Protein AF-A0A1C3XHT4-F1 (afdb_monomer_lite)

Sequence (47 aa):
MKLIDLWPIFLLALLIVAIIGAAMTGDARWLVLAVLPCWVIAKWFRV

pLDDT: mean 74.79, std 8.59, range [52.19, 85.75]

Radius of gyration: 12.05 Å; chains: 1; bounding box: 32×10×33 Å

Secondary structure (DSSP, 8-sta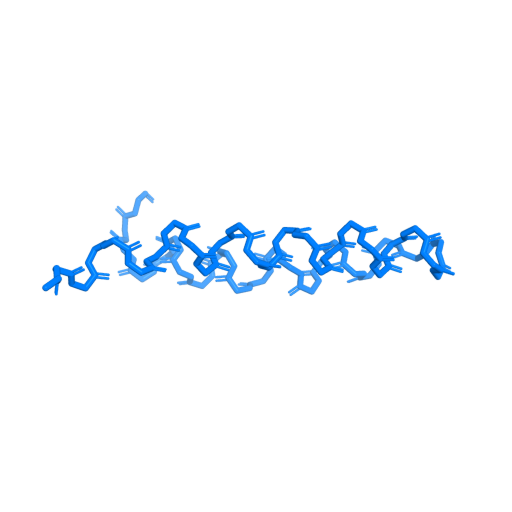te):
--HHHHHHHHHHHHHHHHHHHHHHH--THHHHHH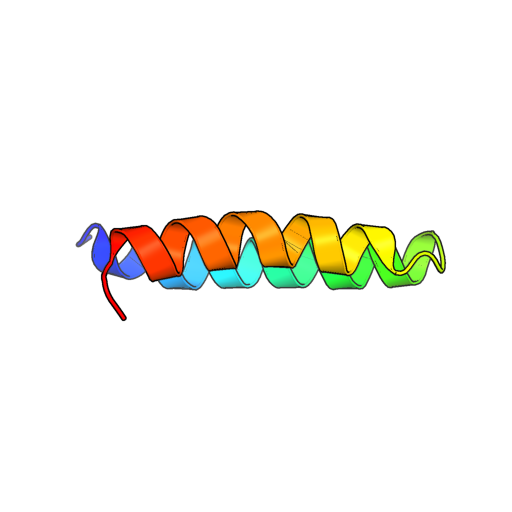HHHHHHHHHHHT-

Foldseek 3Di:
DPPVVVVVVVLVVLVVQLVVVCVVPVDNVSVVVSVVVVVVVCVVVVD

Organism: NCBI:txid108015

Structure (mmCIF, N/CA/C/O backbone):
data_AF-A0A1C3XHT4-F1
#
_entry.id   AF-A0A1C3XHT4-F1
#
loop_
_atom_site.group_PDB
_atom_site.id
_atom_site.type_symbol
_atom_site.label_atom_id
_atom_site.label_alt_id
_atom_site.label_comp_id
_atom_site.label_asym_id
_atom_site.label_entity_id
_atom_site.label_seq_id
_atom_site.pdbx_PDB_ins_code
_atom_site.Cartn_x
_atom_site.Cartn_y
_atom_site.Cartn_z
_atom_site.occupancy
_atom_site.B_iso_or_equiv
_atom_site.auth_seq_id
_atom_site.auth_comp_id
_atom_site.auth_asym_id
_atom_site.auth_atom_id
_atom_site.pdbx_PDB_model_num
ATOM 1 N N . MET A 1 1 ? -7.095 -1.144 23.063 1.00 52.19 1 MET A N 1
ATOM 2 C CA . MET A 1 1 ? -6.836 -0.511 21.750 1.00 52.19 1 MET A CA 1
ATOM 3 C C . MET A 1 1 ? -8.002 -0.823 20.834 1.00 52.19 1 MET A C 1
ATOM 5 O O . MET A 1 1 ? -8.382 -1.986 20.755 1.00 52.19 1 MET A O 1
ATOM 9 N N . LYS A 1 2 ? -8.643 0.189 20.239 1.00 55.66 2 LYS A N 1
ATOM 10 C CA . LYS A 1 2 ? -9.767 -0.038 19.320 1.00 55.66 2 LYS A CA 1
ATOM 11 C C . LYS A 1 2 ? -9.197 -0.606 18.021 1.00 55.66 2 LYS A C 1
ATOM 13 O O . LYS A 1 2 ? -8.159 -0.145 17.565 1.00 55.66 2 LYS A O 1
ATOM 18 N N . LEU A 1 3 ? -9.880 -1.577 17.412 1.00 58.31 3 LEU A N 1
ATOM 19 C CA . LEU A 1 3 ? -9.471 -2.166 16.126 1.00 58.31 3 LEU A CA 1
ATOM 20 C C . LEU A 1 3 ? -9.215 -1.097 15.043 1.00 58.31 3 LEU A C 1
ATOM 22 O O . LEU A 1 3 ? -8.419 -1.310 14.141 1.00 58.31 3 LEU A O 1
ATOM 26 N N . ILE A 1 4 ? -9.876 0.059 15.170 1.00 65.19 4 ILE A N 1
ATOM 27 C CA . ILE A 1 4 ? -9.787 1.233 14.295 1.00 65.19 4 ILE A CA 1
ATOM 28 C C . ILE A 1 4 ? -8.356 1.796 14.217 1.00 65.19 4 ILE A C 1
ATOM 30 O O . ILE A 1 4 ? -7.950 2.229 13.145 1.00 65.19 4 ILE A O 1
ATOM 34 N N . ASP A 1 5 ? -7.564 1.716 15.291 1.00 64.81 5 ASP A N 1
ATOM 35 C CA . ASP A 1 5 ? -6.181 2.220 15.311 1.00 64.81 5 ASP A CA 1
ATOM 36 C C . ASP A 1 5 ? -5.203 1.334 14.521 1.00 64.81 5 ASP A C 1
ATOM 38 O O . ASP A 1 5 ? -4.171 1.808 14.051 1.00 64.81 5 ASP A O 1
ATOM 42 N N . LEU A 1 6 ? -5.521 0.048 14.334 1.00 70.62 6 LEU A N 1
ATOM 43 C CA . LEU A 1 6 ? -4.665 -0.872 13.577 1.00 70.62 6 LEU A CA 1
ATOM 44 C C . LEU A 1 6 ? -4.743 -0.649 12.062 1.00 70.62 6 LEU A C 1
ATOM 46 O O . LEU A 1 6 ? -3.774 -0.919 11.357 1.00 70.62 6 LEU A O 1
ATOM 50 N N . TRP A 1 7 ? -5.862 -0.133 11.556 1.00 72.31 7 TRP A N 1
ATOM 51 C CA . TRP A 1 7 ? -6.079 0.100 10.126 1.00 72.31 7 TRP A CA 1
ATOM 52 C C . TRP A 1 7 ? -5.104 1.098 9.486 1.00 72.31 7 TRP A C 1
ATOM 54 O O . TRP A 1 7 ? -4.475 0.734 8.489 1.00 72.31 7 TRP A O 1
ATOM 64 N N . PRO A 1 8 ? -4.917 2.323 10.019 1.00 77.19 8 PRO A N 1
ATOM 65 C CA . PRO A 1 8 ? -3.957 3.267 9.452 1.00 77.19 8 PRO A CA 1
ATOM 66 C C . PRO A 1 8 ? -2.519 2.746 9.543 1.00 77.19 8 PRO A C 1
ATOM 68 O O . PRO A 1 8 ? -1.734 2.981 8.629 1.00 77.19 8 PRO A O 1
ATOM 71 N N . ILE A 1 9 ? -2.184 1.978 10.586 1.00 81.94 9 ILE A N 1
ATOM 72 C CA . ILE A 1 9 ? -0.869 1.334 10.727 1.00 81.94 9 ILE A CA 1
ATOM 73 C C . ILE A 1 9 ? -0.658 0.299 9.612 1.00 81.94 9 ILE A C 1
ATOM 75 O O . ILE A 1 9 ? 0.410 0.257 9.000 1.00 81.94 9 ILE A O 1
ATOM 79 N N . PHE A 1 10 ? -1.682 -0.500 9.304 1.00 79.31 10 PHE A N 1
ATOM 80 C CA . PHE A 1 10 ? -1.622 -1.504 8.242 1.00 79.31 10 PHE A CA 1
ATOM 81 C C . PHE A 1 10 ? -1.479 -0.866 6.854 1.00 79.31 10 PHE A C 1
ATOM 83 O O . PHE A 1 10 ? -0.653 -1.308 6.057 1.00 79.31 10 PHE A O 1
ATOM 90 N N . LEU A 1 11 ? -2.231 0.208 6.584 1.00 80.50 11 LEU A N 1
ATOM 91 C CA . LEU A 1 11 ? -2.125 0.990 5.346 1.00 80.50 11 LEU A CA 1
ATOM 92 C C . LEU A 1 11 ? -0.736 1.621 5.190 1.00 80.50 11 LEU A C 1
ATOM 94 O O . LEU A 1 11 ? -0.156 1.566 4.105 1.00 80.50 11 LEU A O 1
ATOM 98 N N . LEU A 1 12 ? -0.183 2.171 6.274 1.00 83.12 12 LEU A N 1
ATOM 99 C CA . LEU A 1 12 ? 1.154 2.761 6.278 1.00 83.12 12 LEU A CA 1
ATOM 100 C C . LEU A 1 12 ? 2.230 1.709 5.971 1.00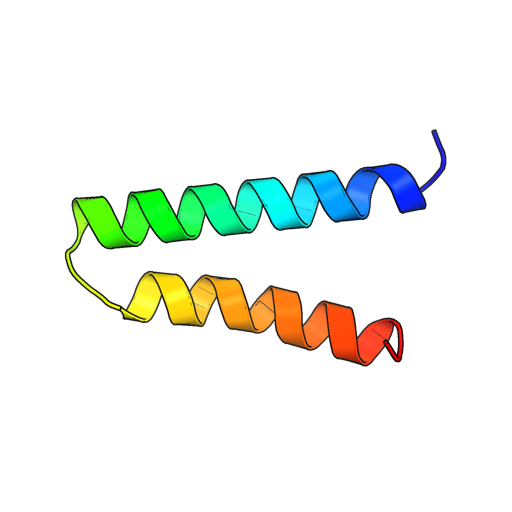 83.12 12 LEU A C 1
ATOM 102 O O . LEU A 1 12 ? 3.100 1.947 5.136 1.00 83.12 12 LEU A O 1
ATOM 106 N N . ALA A 1 13 ? 2.148 0.531 6.594 1.00 84.62 13 ALA A N 1
ATOM 107 C CA . ALA A 1 13 ? 3.083 -0.566 6.347 1.00 84.62 13 ALA A CA 1
ATOM 108 C C . ALA A 1 13 ? 3.038 -1.036 4.884 1.00 84.62 13 ALA A C 1
ATOM 110 O O . ALA A 1 13 ? 4.079 -1.234 4.258 1.00 84.62 13 ALA A O 1
ATOM 111 N N . LEU A 1 14 ? 1.836 -1.151 4.316 1.00 82.94 14 LEU A N 1
ATOM 112 C CA . LEU A 1 14 ? 1.629 -1.529 2.918 1.00 82.94 14 LEU A CA 1
ATOM 113 C C . LEU A 1 14 ? 2.220 -0.505 1.944 1.00 82.94 14 LEU A C 1
ATOM 115 O O . LEU A 1 14 ? 2.874 -0.887 0.973 1.00 82.94 14 LEU A O 1
ATOM 119 N N . LEU A 1 15 ? 2.051 0.786 2.237 1.00 83.12 15 LEU A N 1
ATOM 120 C CA . LEU A 1 15 ? 2.636 1.873 1.455 1.00 83.12 15 LEU A CA 1
ATOM 121 C C . LEU A 1 15 ? 4.171 1.815 1.471 1.00 83.12 15 LEU A C 1
ATOM 123 O O . LEU A 1 15 ? 4.807 1.937 0.426 1.00 83.12 15 LEU A O 1
ATOM 127 N N . ILE A 1 16 ? 4.765 1.580 2.644 1.00 85.50 16 ILE A N 1
ATOM 128 C CA . ILE A 1 16 ? 6.221 1.471 2.805 1.00 85.50 16 ILE A CA 1
ATOM 129 C C . ILE A 1 16 ? 6.769 0.299 1.981 1.00 85.50 16 ILE A C 1
ATOM 131 O O . ILE A 1 16 ? 7.731 0.477 1.234 1.00 85.50 16 ILE A O 1
ATOM 135 N N . VAL A 1 17 ? 6.139 -0.878 2.054 1.00 85.19 17 VAL A N 1
ATOM 136 C CA . VAL A 1 17 ? 6.550 -2.052 1.263 1.00 85.19 17 VAL A CA 1
ATOM 137 C C . VAL A 1 17 ? 6.439 -1.776 -0.239 1.00 85.19 17 VAL A C 1
ATOM 139 O O . VAL A 1 17 ? 7.335 -2.156 -0.992 1.00 85.19 17 VAL A O 1
ATOM 142 N N . ALA A 1 18 ? 5.393 -1.071 -0.676 1.00 82.88 18 ALA A N 1
ATOM 143 C CA . ALA A 1 18 ? 5.215 -0.681 -2.075 1.00 82.88 18 ALA A CA 1
ATOM 144 C C . ALA A 1 18 ? 6.360 0.203 -2.579 1.00 82.88 18 ALA A C 1
ATOM 146 O O . ALA A 1 18 ? 6.912 -0.046 -3.651 1.00 82.88 18 ALA A O 1
ATOM 147 N N . ILE A 1 19 ? 6.719 1.224 -1.793 1.00 83.81 19 ILE A N 1
ATOM 148 C CA . ILE A 1 19 ? 7.773 2.186 -2.128 1.00 83.81 19 ILE A CA 1
ATOM 149 C C . ILE A 1 19 ? 9.131 1.484 -2.162 1.00 83.81 19 ILE A C 1
ATOM 151 O O . ILE A 1 19 ? 9.882 1.662 -3.118 1.00 83.81 19 ILE A O 1
ATOM 155 N N . ILE A 1 20 ? 9.432 0.653 -1.160 1.00 85.75 20 ILE A N 1
ATOM 156 C CA . ILE A 1 20 ? 10.697 -0.090 -1.091 1.00 85.75 20 ILE A CA 1
ATOM 157 C C . ILE A 1 20 ? 10.799 -1.088 -2.251 1.00 85.75 20 ILE A C 1
ATOM 159 O O . ILE A 1 20 ? 11.825 -1.137 -2.926 1.00 85.75 20 ILE A O 1
ATOM 163 N N . GLY A 1 21 ? 9.737 -1.852 -2.523 1.00 82.06 21 GLY A N 1
ATOM 164 C CA . GLY A 1 21 ? 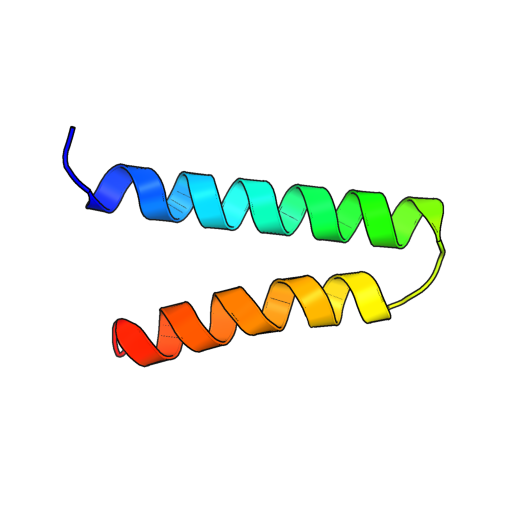9.700 -2.814 -3.626 1.00 82.06 21 GLY A CA 1
ATOM 165 C C . GLY A 1 21 ? 9.855 -2.143 -4.993 1.00 82.06 21 GLY A C 1
ATOM 166 O O . GLY A 1 21 ? 10.643 -2.602 -5.822 1.00 82.06 21 GLY A O 1
ATOM 167 N N . ALA A 1 22 ? 9.180 -1.012 -5.209 1.00 81.31 22 ALA A N 1
ATOM 168 C CA . ALA A 1 22 ? 9.328 -0.219 -6.427 1.00 81.31 22 ALA A CA 1
ATOM 169 C C . ALA A 1 22 ? 10.738 0.381 -6.564 1.00 81.31 22 ALA A C 1
ATOM 171 O O . ALA A 1 22 ? 11.301 0.348 -7.654 1.00 81.31 22 ALA A O 1
ATOM 172 N N . ALA A 1 23 ? 11.338 0.873 -5.477 1.00 80.94 23 ALA A N 1
ATOM 173 C CA . ALA A 1 23 ? 12.688 1.439 -5.493 1.00 80.94 23 ALA A CA 1
ATOM 174 C C . ALA A 1 23 ? 13.779 0.386 -5.761 1.00 80.94 23 ALA A C 1
ATOM 176 O O . ALA A 1 23 ? 14.749 0.677 -6.455 1.00 80.94 23 ALA A O 1
ATOM 177 N N . MET A 1 24 ? 13.617 -0.833 -5.237 1.00 82.88 24 MET A N 1
ATOM 178 C CA . MET A 1 24 ? 14.571 -1.937 -5.421 1.00 82.88 24 MET A CA 1
ATOM 179 C C . MET A 1 24 ? 14.468 -2.589 -6.803 1.00 82.88 24 MET A C 1
ATOM 181 O O . MET A 1 24 ? 15.476 -3.000 -7.368 1.00 82.88 24 MET A O 1
ATOM 185 N N . THR A 1 25 ? 13.249 -2.712 -7.335 1.00 82.25 25 THR A N 1
ATOM 186 C CA . THR A 1 25 ? 12.987 -3.497 -8.555 1.00 82.25 25 THR A CA 1
ATOM 187 C C . THR A 1 25 ? 12.784 -2.623 -9.795 1.00 82.25 25 THR A C 1
ATOM 189 O O . THR A 1 25 ? 12.870 -3.119 -10.910 1.00 82.25 25 THR A O 1
ATOM 192 N N . GLY A 1 26 ? 12.472 -1.334 -9.627 1.00 75.12 26 GLY A N 1
ATOM 193 C CA . GLY A 1 26 ? 12.107 -0.421 -10.719 1.00 75.12 26 GLY A CA 1
ATOM 194 C C . GLY A 1 26 ? 10.733 -0.696 -11.350 1.00 75.12 26 GLY A C 1
ATOM 195 O O . GLY A 1 26 ? 10.312 0.022 -12.252 1.00 75.12 26 GLY A O 1
ATOM 196 N N . ASP A 1 27 ? 10.014 -1.715 -10.872 1.00 75.31 27 ASP A N 1
ATOM 197 C CA . ASP A 1 27 ? 8.750 -2.177 -11.437 1.00 75.31 27 ASP A CA 1
ATOM 198 C C . ASP A 1 27 ? 7.531 -1.554 -10.745 1.00 75.31 27 ASP A C 1
ATOM 200 O O . ASP A 1 27 ? 7.302 -1.730 -9.544 1.00 75.31 27 ASP A O 1
ATOM 204 N N . ALA A 1 28 ? 6.643 -0.945 -11.536 1.00 73.44 28 ALA A N 1
ATOM 205 C CA . ALA A 1 28 ? 5.368 -0.389 -11.065 1.00 73.44 28 ALA A CA 1
ATOM 206 C C . ALA A 1 28 ? 4.395 -1.448 -10.498 1.00 73.44 28 ALA A C 1
ATOM 208 O O . ALA A 1 28 ? 3.394 -1.114 -9.862 1.00 73.44 28 ALA A O 1
ATOM 209 N N . ARG A 1 29 ? 4.684 -2.741 -10.689 1.00 77.19 29 ARG A N 1
ATOM 210 C CA . ARG A 1 29 ? 3.874 -3.861 -10.180 1.00 77.19 29 ARG A CA 1
ATOM 211 C C . ARG A 1 29 ? 3.756 -3.856 -8.654 1.00 77.19 29 ARG A C 1
ATOM 213 O O . ARG A 1 29 ? 2.714 -4.245 -8.134 1.00 77.19 29 ARG A O 1
ATOM 220 N N . TRP A 1 30 ? 4.772 -3.358 -7.949 1.00 70.25 30 TRP A N 1
ATOM 221 C CA . TRP A 1 30 ? 4.763 -3.224 -6.488 1.00 70.25 30 TRP A CA 1
ATOM 222 C C . TRP A 1 30 ? 3.766 -2.173 -5.988 1.00 70.25 30 TRP A C 1
ATOM 224 O O . TRP A 1 30 ? 3.143 -2.367 -4.946 1.00 70.25 30 TRP A O 1
ATOM 234 N N . LEU A 1 31 ? 3.534 -1.109 -6.766 1.00 70.88 31 LEU A N 1
ATOM 235 C CA . LEU A 1 31 ? 2.478 -0.134 -6.484 1.00 70.88 31 LEU A CA 1
ATOM 236 C C . LEU A 1 31 ? 1.091 -0.762 -6.660 1.00 70.88 31 LEU A C 1
ATOM 238 O O . LEU A 1 31 ? 0.224 -0.581 -5.811 1.00 70.88 31 LEU A O 1
ATOM 242 N N . VAL A 1 32 ? 0.886 -1.562 -7.712 1.00 75.50 32 VAL A N 1
ATOM 243 C CA . VAL A 1 32 ? -0.393 -2.258 -7.958 1.00 75.50 32 VAL A CA 1
ATOM 244 C C . VAL A 1 32 ? -0.699 -3.273 -6.853 1.00 75.50 32 VAL A C 1
ATOM 246 O O . VAL A 1 32 ? -1.829 -3.338 -6.366 1.00 75.50 32 VAL A O 1
ATOM 249 N N . LEU A 1 33 ? 0.318 -4.017 -6.411 1.00 75.62 33 LEU A N 1
ATOM 250 C CA . LEU A 1 33 ? 0.230 -4.954 -5.289 1.00 75.62 33 LEU A CA 1
ATOM 251 C C . LEU A 1 33 ? -0.178 -4.276 -3.979 1.00 75.62 33 LEU A C 1
ATOM 253 O O . LEU A 1 33 ? -0.853 -4.903 -3.170 1.00 75.62 33 LEU A O 1
ATOM 257 N N . ALA A 1 34 ? 0.184 -3.007 -3.786 1.00 73.38 34 ALA A N 1
ATOM 258 C CA . ALA A 1 34 ? -0.214 -2.240 -2.613 1.00 73.38 34 ALA A CA 1
ATOM 259 C C . ALA A 1 34 ? -1.582 -1.557 -2.756 1.00 73.38 34 ALA A C 1
ATOM 261 O O . ALA A 1 34 ? -2.313 -1.420 -1.776 1.00 73.38 34 ALA A O 1
ATOM 262 N N . VAL A 1 35 ? -1.972 -1.179 -3.974 1.00 76.31 35 VAL A N 1
ATOM 263 C CA . VAL A 1 35 ? -3.289 -0.586 -4.260 1.00 76.31 35 VAL A CA 1
ATOM 264 C C . VAL A 1 35 ? -4.419 -1.610 -4.110 1.00 76.31 35 VAL A C 1
ATOM 266 O O . VAL A 1 35 ? -5.494 -1.259 -3.630 1.00 76.31 35 VAL A O 1
ATOM 269 N N . LEU A 1 36 ? -4.188 -2.876 -4.462 1.00 77.19 36 LEU A N 1
ATOM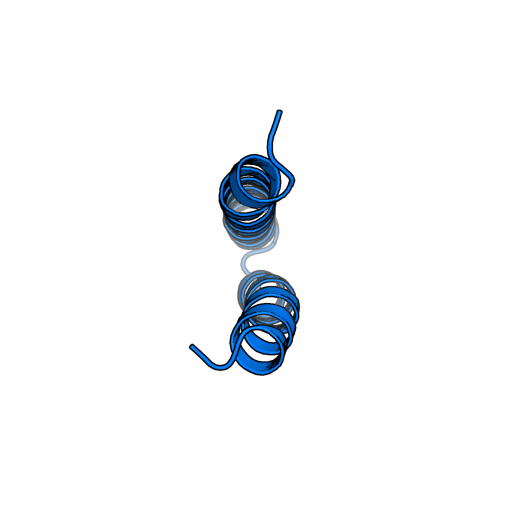 270 C CA . LEU A 1 36 ? -5.177 -3.959 -4.356 1.00 77.19 36 LEU A CA 1
ATOM 271 C C . LEU A 1 36 ? -5.749 -4.155 -2.935 1.00 77.19 36 LEU A C 1
ATOM 273 O O . LEU A 1 36 ? -6.972 -4.100 -2.782 1.00 77.19 36 LEU A O 1
ATOM 277 N N . PRO A 1 37 ? -4.930 -4.345 -1.883 1.00 73.50 37 PRO A N 1
ATOM 278 C CA . PRO A 1 37 ? -5.431 -4.446 -0.518 1.00 73.50 37 PRO A CA 1
ATOM 279 C C . PRO A 1 37 ? -6.066 -3.132 -0.051 1.00 73.50 37 PRO A C 1
ATOM 281 O O . PRO A 1 37 ? -7.124 -3.183 0.568 1.00 73.50 37 PRO A O 1
ATOM 284 N N . CYS A 1 38 ? -5.527 -1.962 -0.419 1.00 74.62 38 CYS A N 1
ATOM 285 C CA . CYS A 1 38 ? -6.170 -0.673 -0.125 1.00 74.62 38 CYS A CA 1
ATOM 286 C C . CYS A 1 38 ? -7.580 -0.570 -0.731 1.00 74.62 38 CYS A C 1
ATOM 288 O O . CYS A 1 38 ? -8.505 -0.115 -0.061 1.00 74.62 38 CYS A O 1
ATOM 290 N N . TRP A 1 39 ? -7.770 -1.036 -1.969 1.00 76.56 39 TRP A N 1
ATOM 291 C CA . TRP A 1 39 ? -9.062 -1.034 -2.658 1.00 76.56 39 TRP A CA 1
ATOM 292 C C . TRP A 1 39 ? -10.066 -1.994 -2.016 1.00 76.56 39 TRP A C 1
ATOM 294 O O . TRP A 1 39 ? -11.226 -1.637 -1.805 1.00 76.56 39 TRP A O 1
ATOM 304 N N . VAL A 1 40 ? -9.632 -3.217 -1.690 1.00 78.69 40 VAL A N 1
ATOM 305 C CA . VAL A 1 40 ? -10.473 -4.204 -0.995 1.00 78.69 40 VAL A CA 1
ATOM 306 C C . VAL A 1 40 ? -10.935 -3.651 0.351 1.00 78.69 40 VAL A C 1
ATOM 308 O O . VAL A 1 40 ? -12.114 -3.776 0.678 1.00 78.69 40 VAL A O 1
ATOM 311 N N . ILE A 1 41 ? -10.038 -2.990 1.085 1.00 72.31 41 ILE A N 1
ATOM 312 C CA . ILE A 1 41 ? -10.340 -2.357 2.371 1.00 72.31 41 ILE A CA 1
ATOM 313 C C . ILE A 1 41 ? -11.321 -1.193 2.179 1.00 72.31 41 ILE A C 1
ATOM 315 O O . ILE A 1 41 ? -12.368 -1.186 2.819 1.00 72.31 41 ILE A O 1
ATOM 319 N N . ALA A 1 42 ? -11.064 -0.263 1.254 1.00 71.69 42 ALA A N 1
ATOM 320 C CA . ALA A 1 42 ? -11.970 0.858 0.976 1.00 71.69 42 ALA A CA 1
ATOM 321 C C . ALA A 1 42 ? -13.391 0.381 0.617 1.00 71.69 42 ALA A C 1
ATOM 323 O O . ALA A 1 42 ? -14.380 0.877 1.162 1.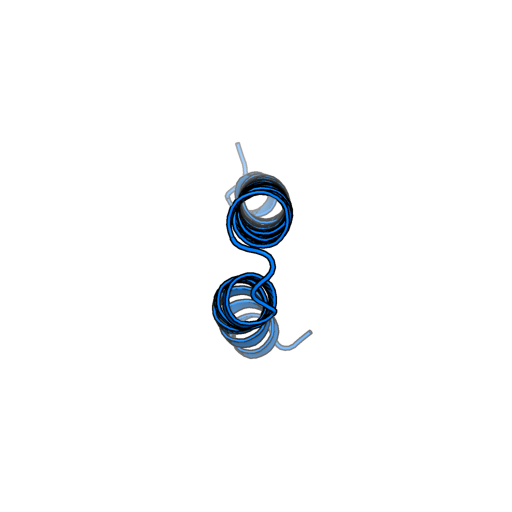00 71.69 42 ALA A O 1
ATOM 324 N N . LYS A 1 43 ? -13.494 -0.660 -0.222 1.00 76.19 43 LYS A N 1
ATOM 325 C CA . LYS A 1 43 ? -14.773 -1.272 -0.605 1.00 76.19 43 LYS A CA 1
ATOM 326 C C . LYS A 1 43 ? -15.491 -1.926 0.580 1.00 76.19 43 LYS A C 1
ATOM 328 O O . LYS A 1 43 ? -16.715 -1.846 0.664 1.00 76.19 43 LYS A O 1
ATOM 333 N N . TRP A 1 44 ? -14.753 -2.572 1.483 1.00 71.31 44 TRP A N 1
ATOM 334 C CA . TRP A 1 44 ? -15.315 -3.213 2.678 1.00 71.31 44 TRP A CA 1
ATOM 335 C C . TRP A 1 44 ? -15.882 -2.202 3.675 1.00 71.31 44 TRP A C 1
ATOM 337 O O . TRP A 1 44 ? -16.919 -2.453 4.285 1.00 71.31 44 TRP A O 1
ATOM 347 N N . PHE A 1 45 ? -15.233 -1.046 3.807 1.00 65.12 45 PHE A N 1
ATOM 348 C CA . PHE A 1 45 ? -15.652 0.013 4.724 1.00 65.12 45 PHE A CA 1
ATOM 349 C C . PHE A 1 45 ? -16.683 0.985 4.132 1.00 65.12 45 PHE A C 1
ATOM 351 O O . PHE A 1 45 ? -17.148 1.861 4.857 1.00 65.12 45 PHE A O 1
ATOM 358 N N . ARG A 1 46 ? -17.080 0.805 2.859 1.00 55.72 46 ARG A N 1
ATOM 359 C CA . ARG A 1 46 ? -17.951 1.730 2.106 1.00 55.72 46 ARG A CA 1
ATOM 360 C C . ARG A 1 46 ? -17.539 3.202 2.286 1.00 55.72 46 ARG A C 1
ATOM 362 O O . ARG A 1 46 ? -18.396 4.047 2.543 1.00 55.72 46 ARG A O 1
ATOM 369 N N . VAL A 1 47 ? -16.235 3.475 2.204 1.00 55.06 47 VAL A N 1
ATOM 370 C CA . VAL A 1 47 ? -15.720 4.851 2.084 1.00 55.06 47 VAL A CA 1
ATOM 371 C C . VAL A 1 47 ? -16.049 5.387 0.697 1.00 55.06 47 VAL A C 1
ATOM 373 O O . VAL A 1 47 ? -15.967 4.585 -0.264 1.00 55.06 47 VAL A O 1
#